Protein AF-Q62801-F1 (afdb_monomer_lite)

InterPro domains:
  IPR000897 Signal recognition particle, SRP54 subunit, GTPase domain [PF00448] (1-69)
  IPR022941 Signal recognition particle, SRP54 subunit [PTHR11564] (1-70)
  IPR027417 P-loop containing nucleoside triphosphate hydrolase [G3DSA:3.40.50.300] (1-69)
  IPR027417 P-loop containing nucleoside triphosphate hydrolase [SSF52540] (1-68)

Sequence (70 aa):
MFVGLQGSGKTTTCSKLAYFYQRKGWKTCLICADTFRAGAFDQLKQNATKARIPFYGSYTEMDPVIIASE

Structure (mmCIF, N/CA/C/O backbone):
data_AF-Q62801-F1
#
_entry.id   AF-Q62801-F1
#
loop_
_atom_site.group_PDB
_atom_site.id
_atom_site.type_symbol
_atom_site.label_atom_id
_atom_site.label_alt_id
_atom_site.label_comp_id
_atom_site.label_asym_id
_atom_site.label_entity_id
_atom_site.label_seq_id
_atom_site.pdbx_PDB_ins_code
_atom_site.Cartn_x
_atom_site.Cartn_y
_atom_site.Cartn_z
_atom_site.occupancy
_atom_site.B_iso_or_equiv
_atom_site.auth_seq_id
_atom_site.auth_comp_id
_atom_site.auth_asym_id
_atom_site.auth_atom_id
_atom_site.pdbx_PDB_model_num
ATOM 1 N N . MET A 1 1 ? -3.378 9.301 -3.902 1.00 85.31 1 MET A N 1
ATOM 2 C CA . MET A 1 1 ? -2.075 8.979 -4.523 1.00 85.31 1 MET A CA 1
ATOM 3 C C . MET A 1 1 ? -0.958 9.551 -3.658 1.00 85.31 1 MET A C 1
ATOM 5 O O . MET A 1 1 ? -1.068 10.702 -3.257 1.00 85.31 1 MET A O 1
ATOM 9 N N . PHE A 1 2 ? 0.063 8.760 -3.317 1.00 92.75 2 PHE A N 1
ATOM 10 C CA . PHE A 1 2 ? 1.220 9.218 -2.534 1.00 92.75 2 PHE A CA 1
ATOM 11 C C . PHE A 1 2 ? 2.432 9.389 -3.448 1.00 92.75 2 PHE A C 1
ATOM 13 O O . PHE A 1 2 ? 2.813 8.453 -4.143 1.00 92.75 2 PHE A O 1
ATOM 20 N N . VAL A 1 3 ? 3.056 10.564 -3.407 1.00 93.81 3 VAL A N 1
ATOM 21 C CA . VAL A 1 3 ? 4.253 10.906 -4.189 1.00 93.81 3 VAL A CA 1
ATOM 22 C C .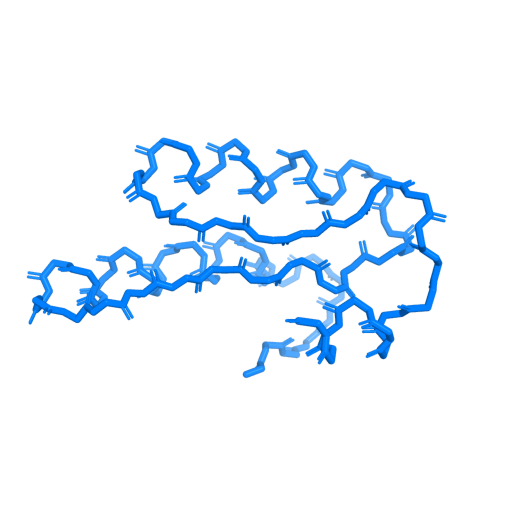 VAL A 1 3 ? 5.352 11.430 -3.268 1.00 93.81 3 VAL A C 1
ATOM 24 O O . VAL A 1 3 ? 5.094 11.794 -2.121 1.00 93.81 3 VAL A O 1
ATOM 27 N N . GLY A 1 4 ? 6.596 11.429 -3.742 1.00 92.94 4 GLY A N 1
ATOM 28 C CA . GLY A 1 4 ? 7.739 11.956 -2.995 1.00 92.94 4 GLY A CA 1
ATOM 29 C C . GLY A 1 4 ? 9.044 11.226 -3.291 1.00 92.94 4 GLY A C 1
ATOM 30 O O . GLY A 1 4 ? 9.054 10.178 -3.941 1.00 92.94 4 GLY A O 1
ATOM 31 N N . LEU A 1 5 ? 10.143 11.763 -2.765 1.00 92.56 5 LEU A N 1
ATOM 32 C CA . LEU A 1 5 ? 11.498 11.251 -2.983 1.00 92.56 5 LEU A CA 1
ATOM 33 C C . LEU A 1 5 ? 11.690 9.819 -2.450 1.00 92.56 5 LEU A C 1
ATOM 35 O O . LEU A 1 5 ? 10.947 9.340 -1.583 1.00 92.56 5 LEU A O 1
ATOM 39 N N . GLN A 1 6 ? 12.671 9.096 -2.991 1.00 88.31 6 GLN A N 1
ATOM 40 C CA . GLN A 1 6 ? 13.057 7.783 -2.470 1.00 88.31 6 GLN A CA 1
ATOM 41 C C . GLN A 1 6 ? 13.465 7.913 -0.994 1.00 88.31 6 GLN A C 1
ATOM 43 O O . GLN A 1 6 ? 14.146 8.857 -0.612 1.00 88.31 6 GLN A O 1
ATOM 48 N N . GLY A 1 7 ? 13.009 6.988 -0.148 1.00 88.81 7 GLY A N 1
ATOM 49 C CA . GLY A 1 7 ? 13.343 6.998 1.280 1.00 88.81 7 GLY A CA 1
ATOM 50 C C . GLY A 1 7 ? 12.505 7.937 2.158 1.00 88.81 7 GLY A C 1
ATOM 51 O O . GLY A 1 7 ? 12.595 7.836 3.374 1.00 88.81 7 GLY A O 1
ATOM 52 N N . SER A 1 8 ? 11.600 8.758 1.607 1.00 92.56 8 SER A N 1
ATOM 53 C CA . SER A 1 8 ? 10.740 9.662 2.402 1.00 92.56 8 SER A CA 1
ATOM 54 C C . SER A 1 8 ? 9.653 8.967 3.246 1.00 92.56 8 SER A C 1
ATOM 56 O O . SER A 1 8 ? 8.813 9.622 3.858 1.00 92.56 8 SER A O 1
ATOM 58 N N . GLY A 1 9 ? 9.628 7.630 3.273 1.00 92.88 9 GLY A N 1
ATOM 59 C CA . GLY A 1 9 ? 8.693 6.856 4.093 1.00 92.88 9 GLY A CA 1
ATOM 60 C C . GLY A 1 9 ? 7.290 6.665 3.505 1.00 92.88 9 GLY A C 1
ATOM 61 O O . GLY A 1 9 ? 6.381 6.298 4.246 1.00 92.88 9 GLY A O 1
ATOM 62 N N . LYS A 1 10 ? 7.098 6.862 2.191 1.00 94.88 10 LYS A N 1
ATOM 63 C CA . LYS A 1 10 ? 5.789 6.773 1.503 1.00 94.88 10 LYS A CA 1
ATOM 64 C C . LYS A 1 10 ? 4.974 5.528 1.878 1.00 94.88 10 LYS A C 1
ATOM 66 O O . LYS A 1 10 ? 3.878 5.664 2.407 1.00 94.88 10 LYS A O 1
ATOM 71 N N . THR A 1 11 ? 5.523 4.328 1.681 1.00 93.88 11 THR A N 1
ATOM 72 C CA . THR A 1 11 ? 4.838 3.040 1.927 1.00 93.88 11 THR A CA 1
ATOM 73 C C . THR A 1 11 ? 4.345 2.902 3.370 1.00 93.88 11 THR A C 1
ATOM 75 O O . THR A 1 11 ? 3.223 2.454 3.631 1.00 93.88 11 THR A O 1
ATOM 78 N N . THR A 1 12 ? 5.169 3.340 4.323 1.00 95.00 12 THR A N 1
ATOM 79 C CA . THR A 1 12 ? 4.837 3.334 5.751 1.00 95.00 12 THR A CA 1
ATOM 80 C C . THR A 1 12 ? 3.725 4.333 6.053 1.00 95.00 12 THR A C 1
ATOM 82 O O . THR A 1 12 ? 2.778 4.008 6.772 1.00 95.00 12 THR A O 1
ATOM 85 N N . THR A 1 13 ? 3.804 5.539 5.489 1.00 96.19 13 THR A N 1
ATOM 86 C CA . THR A 1 13 ? 2.794 6.583 5.692 1.00 96.19 13 THR A CA 1
ATOM 87 C C . THR A 1 13 ? 1.454 6.208 5.061 1.00 96.19 13 THR A C 1
ATOM 89 O O . THR A 1 13 ? 0.431 6.415 5.707 1.00 96.19 13 THR A O 1
ATOM 92 N N . CYS A 1 14 ? 1.435 5.566 3.886 1.00 95.88 14 CYS A N 1
ATOM 93 C CA . CYS A 1 14 ? 0.208 5.030 3.283 1.00 95.88 14 CYS A CA 1
ATOM 94 C C . CYS A 1 14 ? -0.519 4.084 4.245 1.00 95.88 14 CYS A C 1
ATOM 96 O O . CYS A 1 14 ? -1.710 4.248 4.503 1.00 95.88 14 CYS A O 1
ATOM 98 N N . SER A 1 15 ? 0.215 3.137 4.836 1.00 95.75 15 SER A N 1
ATOM 99 C CA . SER A 1 15 ? -0.352 2.154 5.768 1.00 95.75 15 SER A CA 1
ATOM 100 C C . SER A 1 15 ? -0.892 2.818 7.040 1.00 95.75 15 SER A C 1
ATOM 102 O O . SER A 1 15 ? -1.993 2.504 7.494 1.00 95.75 15 SER A O 1
ATOM 104 N N . LYS A 1 16 ? -0.152 3.793 7.591 1.00 96.62 16 LYS A N 1
ATOM 105 C CA . LYS A 1 16 ? -0.591 4.587 8.752 1.00 96.62 16 LYS A CA 1
ATOM 106 C C . LYS A 1 16 ? -1.863 5.380 8.455 1.00 96.62 16 LYS A C 1
ATOM 108 O O . LYS A 1 16 ? -2.766 5.407 9.289 1.00 96.62 16 LYS A O 1
ATOM 113 N N . LEU A 1 17 ? -1.942 6.005 7.282 1.00 96.94 17 LEU A N 1
ATOM 114 C CA . LEU A 1 17 ? -3.097 6.801 6.879 1.00 96.94 17 LEU A CA 1
ATOM 115 C C . LEU A 1 17 ? -4.335 5.922 6.674 1.00 96.94 17 LEU A C 1
ATOM 117 O O . LEU A 1 17 ? -5.410 6.243 7.179 1.00 96.94 17 LEU A O 1
ATOM 121 N N . ALA A 1 18 ? -4.180 4.789 5.990 1.00 96.81 18 ALA A N 1
ATOM 122 C CA . ALA A 1 18 ? -5.272 3.850 5.773 1.00 96.81 18 ALA A CA 1
ATOM 123 C C . ALA A 1 18 ? -5.807 3.288 7.101 1.00 96.81 18 ALA A C 1
ATOM 125 O O . ALA A 1 18 ? -7.021 3.218 7.287 1.00 96.81 18 ALA A O 1
ATOM 126 N N . TYR A 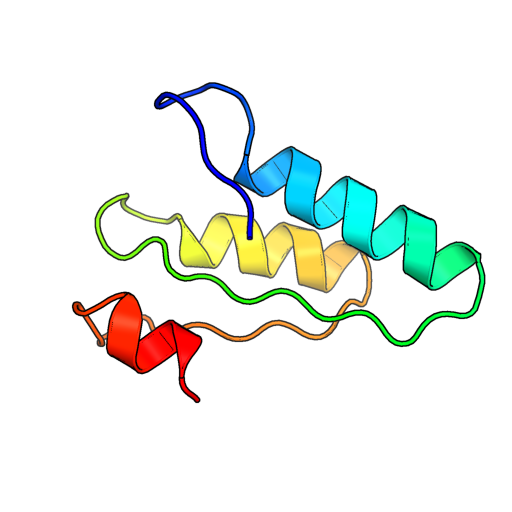1 19 ? -4.930 2.985 8.063 1.00 96.94 19 TYR A N 1
ATOM 127 C CA . TYR A 1 19 ? -5.342 2.556 9.402 1.00 96.94 19 TYR A CA 1
ATOM 128 C C . TYR A 1 19 ? -6.045 3.673 10.187 1.00 96.94 19 TYR A C 1
ATOM 130 O O . TYR A 1 19 ? -7.050 3.440 10.860 1.00 96.94 19 TYR A O 1
ATOM 138 N N . PHE A 1 20 ? -5.553 4.909 10.086 1.00 97.50 20 PHE A N 1
ATOM 139 C CA . PHE A 1 20 ? -6.176 6.065 10.729 1.00 97.50 20 PHE A CA 1
ATOM 140 C C . PHE A 1 20 ? -7.624 6.273 10.266 1.00 97.50 20 PHE A C 1
ATOM 142 O O . PHE A 1 20 ? -8.511 6.454 11.100 1.00 97.50 20 PHE A O 1
ATOM 149 N N . TYR A 1 21 ? -7.883 6.200 8.959 1.00 97.50 21 TYR A N 1
ATOM 150 C CA . TYR A 1 21 ? -9.241 6.317 8.424 1.00 97.50 21 TYR A CA 1
ATOM 151 C C . TYR A 1 21 ? -10.098 5.082 8.710 1.00 97.50 21 TYR A C 1
ATOM 153 O O . TYR A 1 21 ? -11.274 5.234 9.038 1.00 97.50 21 TYR A O 1
ATOM 161 N N . GLN A 1 22 ? -9.520 3.879 8.693 1.00 95.88 22 GLN A N 1
ATOM 162 C CA . GLN A 1 22 ? -10.226 2.658 9.089 1.00 95.88 22 GLN A CA 1
ATOM 163 C C . GLN A 1 22 ? -10.776 2.764 10.516 1.00 95.88 22 GLN A C 1
ATOM 165 O O . GLN A 1 22 ? -11.942 2.463 10.762 1.00 95.88 22 GLN A O 1
ATOM 170 N N . ARG A 1 23 ? -9.976 3.286 11.457 1.00 95.62 23 ARG A N 1
ATOM 171 C CA . ARG A 1 23 ? -10.415 3.542 12.841 1.00 95.62 23 ARG A CA 1
ATOM 172 C C . ARG A 1 23 ? -11.534 4.574 12.954 1.00 95.62 23 ARG A C 1
ATOM 174 O O . ARG A 1 23 ? -12.259 4.565 13.941 1.00 95.62 23 ARG A O 1
ATOM 181 N N . LYS A 1 24 ? -11.675 5.455 11.964 1.00 96.88 24 LYS A N 1
ATOM 182 C CA . LYS A 1 24 ? -12.773 6.425 11.865 1.00 96.88 24 LYS A CA 1
ATOM 183 C C . LYS A 1 24 ? -14.024 5.850 11.183 1.00 96.88 24 LYS A C 1
ATOM 185 O O . LYS A 1 24 ? -14.943 6.610 10.903 1.00 96.88 24 LYS A O 1
ATOM 190 N N . GLY A 1 25 ? -14.060 4.545 10.899 1.00 95.94 25 GLY A N 1
ATOM 191 C CA . GLY A 1 25 ? -15.204 3.859 10.291 1.00 95.94 25 GLY A CA 1
ATOM 192 C C . GLY A 1 25 ? -15.210 3.849 8.761 1.00 95.94 25 GLY A C 1
ATOM 193 O O . GLY A 1 25 ? -16.199 3.437 8.160 1.00 95.94 25 GLY A O 1
ATOM 194 N N . TRP A 1 26 ? -14.126 4.281 8.111 1.00 97.25 26 TRP A N 1
ATOM 195 C CA . 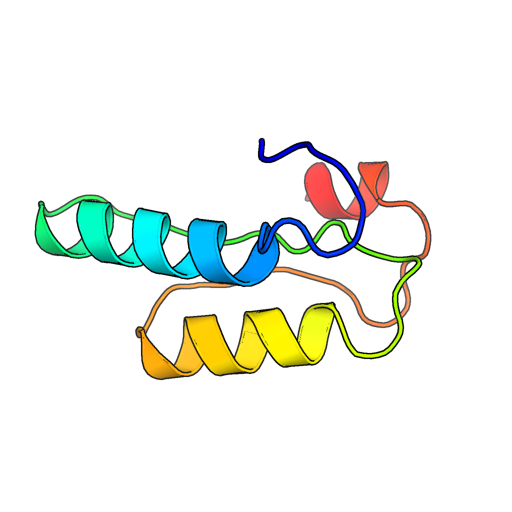TRP A 1 26 ? -14.034 4.274 6.651 1.00 97.25 26 TRP A CA 1
ATOM 196 C C . TRP A 1 26 ? -13.618 2.898 6.133 1.00 97.25 26 TRP A C 1
ATOM 198 O O . TRP A 1 26 ? -12.772 2.224 6.722 1.00 97.25 26 TRP A O 1
ATOM 208 N N . LYS A 1 27 ? -14.159 2.503 4.978 1.00 95.75 27 LYS A N 1
ATOM 209 C CA . LYS A 1 27 ? -13.654 1.349 4.228 1.00 95.75 27 LYS A CA 1
ATOM 210 C C . LYS A 1 27 ? -12.404 1.770 3.463 1.00 95.75 27 LYS A C 1
ATOM 212 O O . LYS A 1 27 ? -12.500 2.456 2.451 1.00 95.75 27 LYS A O 1
ATOM 217 N N . THR A 1 28 ? -11.237 1.394 3.972 1.00 96.81 28 THR A N 1
ATOM 218 C CA . THR A 1 28 ? -9.945 1.725 3.364 1.00 96.81 28 THR A CA 1
ATOM 219 C C . THR A 1 28 ? -9.348 0.527 2.638 1.00 96.81 28 THR A C 1
ATOM 221 O O . THR A 1 28 ?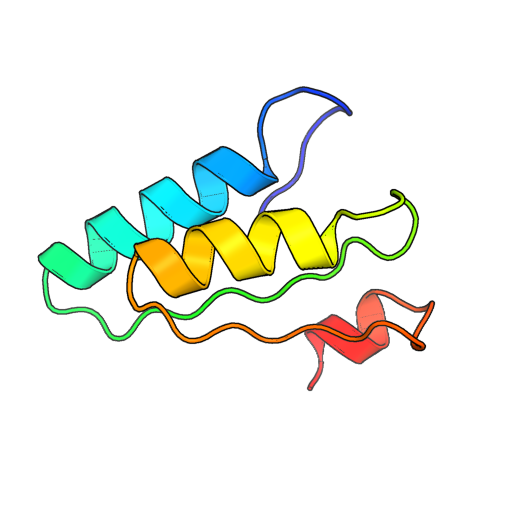 -9.618 -0.621 2.980 1.00 96.81 28 THR A O 1
ATOM 224 N N . CYS A 1 29 ? -8.528 0.804 1.629 1.00 95.75 29 CYS A N 1
ATOM 225 C CA . CYS A 1 29 ? -7.713 -0.176 0.920 1.00 95.75 29 CYS A CA 1
ATOM 226 C C . CYS A 1 29 ? -6.360 0.451 0.553 1.00 95.75 29 CYS A C 1
ATOM 228 O O . CYS A 1 29 ? -6.191 1.674 0.612 1.00 95.75 29 CYS A O 1
ATOM 230 N N . LEU A 1 30 ? -5.382 -0.387 0.216 1.00 96.19 30 LEU A N 1
ATOM 231 C CA . LEU A 1 30 ? -4.044 0.026 -0.202 1.00 96.19 30 LEU A CA 1
ATOM 232 C C . LEU A 1 30 ? -3.698 -0.601 -1.551 1.00 96.19 30 LEU A C 1
ATOM 234 O O . LEU A 1 30 ? -3.829 -1.804 -1.716 1.00 96.19 30 LEU A O 1
ATOM 238 N N . ILE A 1 31 ? -3.197 0.195 -2.488 1.00 95.75 31 ILE A N 1
ATOM 239 C CA . ILE A 1 31 ? -2.752 -0.283 -3.803 1.00 95.75 31 ILE A CA 1
ATOM 240 C C . ILE A 1 31 ? -1.245 -0.052 -3.906 1.00 95.75 31 ILE A C 1
ATOM 242 O O . ILE A 1 31 ? -0.761 1.049 -3.623 1.00 95.75 31 ILE A O 1
ATOM 246 N N . CYS A 1 32 ? -0.493 -1.089 -4.267 1.00 94.12 32 CYS A N 1
ATOM 247 C CA . CYS A 1 32 ? 0.948 -1.016 -4.463 1.00 94.12 32 CYS A CA 1
ATOM 248 C C . CYS A 1 32 ? 1.288 -0.841 -5.946 1.00 94.12 32 CYS A C 1
ATOM 250 O O . CYS A 1 32 ? 1.410 -1.819 -6.668 1.00 94.12 32 CYS A O 1
ATOM 252 N N . ALA A 1 33 ? 1.493 0.405 -6.370 1.00 93.88 33 ALA A N 1
ATOM 253 C CA . ALA A 1 33 ? 1.964 0.751 -7.715 1.00 93.88 33 ALA A CA 1
ATOM 254 C C . ALA A 1 33 ? 3.486 1.037 -7.752 1.00 93.88 33 ALA A C 1
ATOM 256 O O . ALA A 1 33 ? 3.947 1.896 -8.497 1.00 93.88 33 ALA A O 1
ATOM 257 N N . ASP A 1 34 ? 4.270 0.386 -6.883 1.00 90.62 34 ASP A N 1
ATOM 258 C CA . ASP A 1 34 ? 5.740 0.497 -6.839 1.00 90.62 34 ASP A CA 1
ATOM 259 C C . ASP A 1 34 ? 6.346 -0.772 -7.454 1.00 90.62 34 ASP A C 1
ATOM 261 O O . ASP A 1 34 ? 6.568 -1.757 -6.751 1.00 90.62 34 ASP A O 1
ATOM 265 N N . THR A 1 35 ? 6.551 -0.753 -8.774 1.00 88.62 35 THR A N 1
ATOM 266 C CA . THR A 1 35 ? 7.054 -1.895 -9.563 1.00 88.62 35 THR A CA 1
ATOM 267 C C . THR A 1 35 ? 8.579 -1.939 -9.670 1.00 88.62 35 THR A C 1
ATOM 269 O O . THR A 1 35 ? 9.149 -2.967 -10.022 1.00 88.62 35 THR A O 1
ATOM 272 N N . PHE A 1 36 ? 9.267 -0.843 -9.332 1.00 87.12 36 PHE A N 1
ATOM 273 C CA . PHE A 1 36 ? 10.719 -0.722 -9.499 1.00 87.12 36 PHE A CA 1
ATOM 274 C C . PHE A 1 36 ? 11.515 -1.184 -8.278 1.00 87.12 36 PHE A C 1
ATOM 276 O O . PHE A 1 36 ? 12.627 -1.699 -8.408 1.00 87.12 36 PHE A O 1
ATOM 283 N N . ARG A 1 37 ? 10.999 -0.961 -7.066 1.00 87.69 37 ARG A N 1
ATOM 284 C CA . ARG A 1 37 ? 11.744 -1.260 -5.842 1.00 87.69 37 ARG A CA 1
ATOM 285 C C . ARG A 1 37 ? 11.532 -2.713 -5.414 1.00 87.69 37 ARG A C 1
ATOM 287 O O . ARG A 1 37 ? 10.424 -3.117 -5.068 1.00 87.69 37 ARG A O 1
ATOM 294 N N . ALA A 1 38 ? 12.623 -3.475 -5.330 1.00 86.56 38 ALA A N 1
ATOM 295 C CA . ALA A 1 38 ? 12.594 -4.855 -4.847 1.00 86.56 38 ALA A CA 1
ATOM 296 C C . ALA A 1 38 ? 11.944 -4.959 -3.452 1.00 86.56 38 ALA A C 1
ATOM 298 O O . ALA A 1 38 ? 12.277 -4.205 -2.532 1.00 86.56 38 ALA A O 1
ATOM 299 N N . GLY A 1 39 ? 10.989 -5.882 -3.304 1.00 88.94 39 GLY A N 1
ATOM 300 C CA . GLY A 1 39 ? 10.258 -6.108 -2.052 1.00 88.94 39 GLY A CA 1
ATOM 301 C C . GLY A 1 39 ? 9.297 -4.981 -1.655 1.00 88.94 39 GLY A C 1
ATOM 302 O O . GLY A 1 39 ? 8.831 -4.948 -0.513 1.00 88.94 39 GLY A O 1
ATOM 303 N N . ALA A 1 40 ? 8.984 -4.037 -2.552 1.00 91.12 40 ALA A N 1
ATOM 304 C CA . ALA A 1 40 ? 8.031 -2.974 -2.251 1.00 9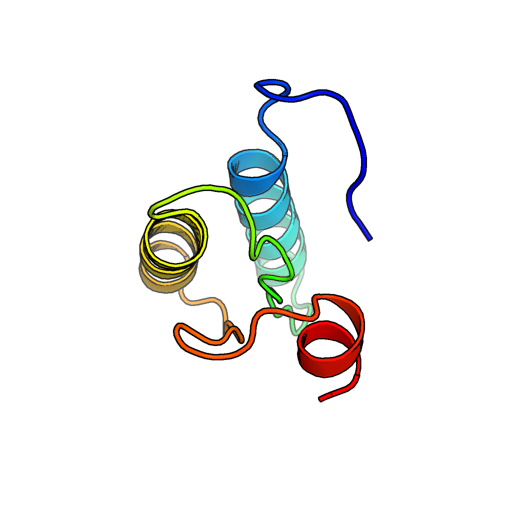1.12 40 ALA A CA 1
ATOM 305 C C . ALA A 1 40 ? 6.633 -3.509 -1.945 1.00 91.12 40 ALA A C 1
ATOM 307 O O . ALA A 1 40 ? 6.016 -3.085 -0.959 1.00 91.12 40 ALA A O 1
ATOM 308 N N . PHE A 1 41 ? 6.178 -4.472 -2.748 1.00 93.06 41 PHE A N 1
ATOM 309 C CA . PHE A 1 41 ? 4.893 -5.115 -2.537 1.00 93.06 41 PHE A CA 1
ATOM 310 C C . PHE A 1 41 ? 4.870 -5.932 -1.246 1.00 93.06 41 PHE A C 1
ATOM 312 O O . PHE A 1 41 ? 3.943 -5.773 -0.456 1.00 93.06 41 PHE A O 1
ATOM 319 N N . ASP A 1 42 ? 5.919 -6.705 -0.949 1.00 94.19 42 ASP A N 1
ATOM 320 C CA . ASP A 1 42 ? 6.006 -7.466 0.305 1.00 94.19 42 ASP A CA 1
ATOM 321 C C . ASP A 1 42 ? 5.975 -6.562 1.539 1.00 94.19 42 ASP A C 1
ATOM 323 O O . ASP A 1 42 ? 5.285 -6.863 2.515 1.00 94.19 42 ASP A O 1
ATOM 327 N N . GLN A 1 43 ? 6.654 -5.413 1.489 1.00 94.38 43 GLN A N 1
ATOM 328 C CA . GLN A 1 43 ? 6.6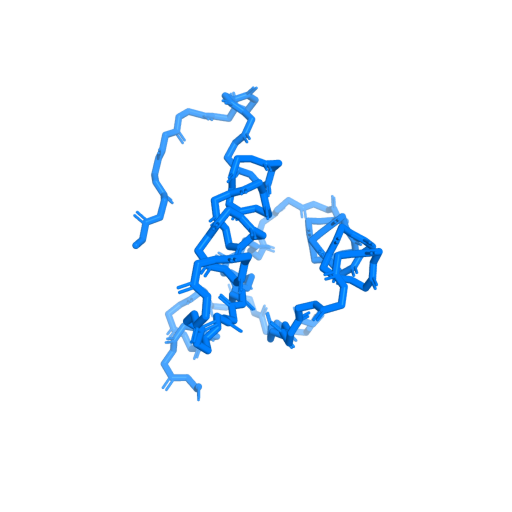04 -4.430 2.568 1.00 94.38 43 GLN A CA 1
ATOM 329 C C . GLN A 1 43 ? 5.183 -3.891 2.781 1.00 94.38 43 GLN A C 1
ATOM 331 O O . GLN A 1 43 ? 4.720 -3.786 3.921 1.00 94.38 43 GLN A O 1
ATOM 336 N N . LEU A 1 44 ? 4.482 -3.531 1.700 1.00 95.25 44 LEU A N 1
ATOM 337 C CA . LEU A 1 44 ? 3.107 -3.040 1.788 1.00 95.25 44 LEU A CA 1
ATOM 338 C C . LEU A 1 44 ? 2.162 -4.141 2.283 1.00 95.25 44 LEU A C 1
ATOM 340 O O . LEU A 1 44 ? 1.369 -3.894 3.190 1.00 95.25 44 LEU A O 1
ATOM 344 N N . LYS A 1 45 ? 2.301 -5.361 1.761 1.00 95.56 45 LYS A N 1
ATOM 345 C CA . LYS A 1 45 ? 1.543 -6.555 2.145 1.00 95.56 45 LYS A CA 1
ATOM 346 C C . LYS A 1 45 ? 1.676 -6.866 3.630 1.00 95.56 45 LYS A C 1
ATOM 348 O O . LYS A 1 45 ? 0.662 -7.062 4.297 1.00 95.56 45 LYS A O 1
ATOM 353 N N . GLN A 1 46 ? 2.890 -6.863 4.180 1.00 96.38 46 GLN A N 1
ATOM 354 C CA . GLN A 1 46 ? 3.114 -7.103 5.610 1.00 96.38 46 GLN A CA 1
ATOM 355 C C . GLN A 1 46 ? 2.441 -6.030 6.477 1.00 96.38 46 GLN A C 1
ATOM 357 O O . GLN A 1 46 ? 1.744 -6.355 7.442 1.00 96.38 46 GLN A O 1
ATOM 362 N N . ASN A 1 47 ? 2.587 -4.755 6.106 1.00 95.62 47 ASN A N 1
ATOM 363 C CA . ASN A 1 47 ? 1.972 -3.646 6.835 1.00 95.62 47 ASN A CA 1
ATOM 364 C C . ASN A 1 47 ? 0.438 -3.697 6.784 1.00 95.62 47 ASN A C 1
ATOM 366 O O . ASN A 1 47 ? -0.219 -3.550 7.815 1.00 95.62 47 ASN A O 1
ATOM 370 N N . ALA A 1 48 ? -0.127 -3.929 5.600 1.00 95.75 48 ALA A N 1
ATOM 371 C CA . ALA A 1 48 ? -1.565 -4.016 5.380 1.00 95.75 48 ALA A CA 1
ATOM 372 C C . ALA A 1 48 ? -2.178 -5.225 6.101 1.00 95.75 48 ALA A C 1
ATOM 374 O O . ALA A 1 48 ? -3.193 -5.084 6.782 1.00 95.75 48 ALA A O 1
ATOM 375 N N . THR A 1 49 ? -1.513 -6.385 6.048 1.00 96.06 49 THR A N 1
ATOM 376 C CA . THR A 1 49 ? -1.932 -7.604 6.761 1.00 96.06 49 THR A CA 1
ATOM 377 C C . THR A 1 49 ? -1.961 -7.369 8.270 1.00 96.06 49 THR A C 1
ATOM 379 O O . THR A 1 49 ? -2.951 -7.684 8.928 1.00 96.06 49 THR A O 1
ATOM 382 N N . LYS A 1 50 ? -0.918 -6.733 8.823 1.00 95.12 50 LYS A N 1
ATOM 383 C CA . LYS A 1 50 ? -0.858 -6.372 10.247 1.00 95.12 50 LYS A CA 1
ATOM 384 C C . LYS A 1 50 ? -1.978 -5.408 10.649 1.00 95.12 50 LYS A C 1
ATOM 386 O O . LYS A 1 50 ? -2.541 -5.547 11.731 1.00 95.12 50 LYS A O 1
ATOM 391 N N . ALA A 1 51 ? -2.301 -4.447 9.788 1.00 94.00 51 ALA A N 1
ATOM 392 C CA . ALA A 1 51 ? -3.358 -3.466 10.020 1.00 94.00 51 ALA A CA 1
ATOM 393 C C . ALA A 1 51 ? -4.772 -3.977 9.677 1.00 94.00 51 ALA A C 1
ATOM 395 O O . ALA A 1 51 ? -5.739 -3.268 9.935 1.00 94.00 51 ALA A O 1
ATOM 396 N N . ARG A 1 52 ? -4.908 -5.197 9.130 1.00 95.00 52 ARG A N 1
ATOM 397 C CA . ARG A 1 52 ? -6.166 -5.761 8.605 1.00 95.00 52 ARG A CA 1
ATOM 398 C C . ARG A 1 52 ? -6.833 -4.848 7.569 1.00 95.00 52 ARG A C 1
ATOM 400 O O . ARG A 1 52 ? -8.035 -4.590 7.635 1.00 95.00 52 ARG A O 1
ATOM 407 N N . ILE A 1 53 ? -6.037 -4.346 6.630 1.00 95.75 53 ILE A N 1
ATOM 408 C CA . ILE A 1 53 ? -6.485 -3.487 5.531 1.00 95.75 53 ILE A CA 1
ATOM 409 C C . ILE A 1 53 ? -6.380 -4.290 4.229 1.00 95.75 53 ILE A C 1
ATOM 411 O O . ILE A 1 53 ? -5.323 -4.874 3.980 1.00 95.75 53 ILE A O 1
ATOM 415 N N . PRO A 1 54 ? -7.433 -4.329 3.395 1.00 96.31 54 PRO A N 1
ATOM 416 C CA . PRO A 1 54 ? -7.360 -4.896 2.053 1.00 96.31 54 PRO A CA 1
ATOM 417 C C . PRO A 1 54 ? -6.241 -4.249 1.237 1.00 96.31 54 PRO A C 1
ATOM 419 O O . PRO A 1 54 ? -6.090 -3.024 1.245 1.00 96.31 54 PRO A O 1
ATOM 422 N N . PHE A 1 55 ? -5.468 -5.059 0.522 1.00 95.31 55 PHE A N 1
ATOM 423 C CA . PHE A 1 55 ? -4.387 -4.571 -0.322 1.00 95.31 55 PHE A CA 1
ATOM 424 C C . PHE A 1 55 ? -4.423 -5.209 -1.709 1.00 95.31 55 PHE A C 1
ATOM 426 O O . PHE A 1 55 ? -4.807 -6.368 -1.848 1.00 95.31 55 PHE A O 1
ATOM 433 N N . TYR A 1 56 ? -3.987 -4.445 -2.707 1.00 94.81 56 TYR A N 1
ATOM 434 C CA . TYR A 1 56 ? -3.798 -4.877 -4.086 1.00 94.81 56 TYR A CA 1
ATOM 435 C C . TYR A 1 56 ? -2.367 -4.597 -4.547 1.00 94.81 56 TYR A C 1
ATOM 437 O O . TYR A 1 56 ? -1.717 -3.654 -4.082 1.00 94.81 56 TYR A O 1
ATOM 445 N N . GLY A 1 57 ? -1.874 -5.431 -5.451 1.00 90.75 57 GLY A N 1
ATOM 446 C CA . GLY A 1 57 ? -0.580 -5.283 -6.094 1.00 90.75 57 GLY A CA 1
ATOM 447 C C . GLY A 1 57 ? -0.191 -6.560 -6.824 1.00 90.75 57 GLY A C 1
ATOM 448 O O . GLY A 1 57 ? -0.727 -7.637 -6.551 1.00 90.75 57 GLY A O 1
ATOM 449 N N . SER A 1 58 ? 0.757 -6.422 -7.741 1.00 89.25 58 SER A N 1
ATOM 450 C CA . SER A 1 58 ? 1.243 -7.511 -8.579 1.00 89.25 58 SER A CA 1
ATOM 451 C C . SER A 1 58 ? 2.735 -7.734 -8.352 1.00 89.25 58 SER A C 1
ATOM 453 O O . SER A 1 58 ? 3.487 -6.788 -8.124 1.00 89.25 58 SER A O 1
ATOM 455 N N . TYR A 1 59 ? 3.158 -8.999 -8.400 1.00 85.31 59 TYR A N 1
ATOM 456 C CA . TYR A 1 59 ? 4.577 -9.374 -8.407 1.00 85.31 59 TYR A CA 1
ATOM 457 C C . TYR A 1 59 ? 5.154 -9.442 -9.827 1.00 85.31 59 TYR A C 1
ATOM 459 O O . TYR A 1 59 ? 6.371 -9.473 -9.984 1.00 85.31 59 TYR A O 1
ATOM 467 N N . THR A 1 60 ? 4.294 -9.529 -10.843 1.00 86.25 60 THR A N 1
ATOM 468 C CA . THR A 1 60 ? 4.684 -9.801 -12.234 1.00 86.25 60 THR A CA 1
ATOM 469 C C . THR A 1 60 ? 4.488 -8.601 -13.144 1.00 86.25 60 THR A C 1
ATOM 471 O O . THR A 1 60 ? 5.206 -8.472 -14.130 1.00 86.25 60 THR A O 1
ATOM 474 N N . GLU A 1 61 ? 3.518 -7.742 -12.831 1.00 88.31 61 GLU A N 1
ATOM 475 C CA . GLU A 1 61 ? 3.232 -6.560 -13.635 1.00 88.31 61 GLU A CA 1
ATOM 476 C C . GLU A 1 61 ? 4.290 -5.484 -13.378 1.00 88.31 61 GLU A C 1
ATOM 478 O O . GLU A 1 61 ? 4.595 -5.155 -12.229 1.00 88.31 61 GLU A O 1
ATOM 483 N N . MET A 1 62 ? 4.865 -4.953 -14.455 1.00 87.06 62 MET A N 1
ATOM 484 C CA . MET A 1 62 ? 5.912 -3.933 -14.378 1.00 87.06 62 MET A CA 1
ATOM 485 C C . MET A 1 62 ? 5.366 -2.529 -14.610 1.00 87.06 62 MET A C 1
ATOM 487 O O . MET A 1 62 ? 5.996 -1.561 -14.173 1.00 87.06 62 MET A O 1
ATOM 491 N N . ASP A 1 63 ? 4.205 -2.403 -15.256 1.00 89.88 63 ASP A N 1
ATOM 492 C CA . ASP A 1 63 ? 3.583 -1.108 -15.485 1.00 89.88 63 ASP A CA 1
ATOM 493 C C . ASP A 1 63 ? 2.755 -0.666 -14.259 1.00 89.88 63 ASP A C 1
ATOM 495 O O . ASP A 1 63 ? 1.711 -1.256 -13.956 1.00 89.88 63 ASP A O 1
ATOM 499 N N . PRO A 1 64 ? 3.169 0.398 -13.542 1.00 90.19 64 PRO A N 1
ATOM 500 C CA . PRO A 1 64 ? 2.411 0.904 -12.403 1.00 90.19 64 PRO A CA 1
ATOM 501 C C . PRO A 1 64 ? 1.037 1.467 -12.797 1.00 90.19 64 PRO A C 1
ATOM 503 O O . PRO A 1 64 ? 0.160 1.555 -11.937 1.00 90.19 64 PRO A O 1
ATOM 506 N N . VAL A 1 65 ? 0.832 1.856 -14.062 1.00 92.88 65 VAL A N 1
ATOM 507 C CA . VAL A 1 65 ? -0.454 2.367 -14.560 1.00 92.88 65 VAL A CA 1
ATOM 508 C C . VAL A 1 65 ? -1.484 1.245 -14.625 1.00 92.88 65 VAL A C 1
ATOM 510 O O . VAL A 1 65 ? -2.622 1.453 -14.207 1.00 92.88 65 VAL A O 1
ATOM 513 N N . ILE A 1 66 ? -1.080 0.054 -15.077 1.00 92.50 66 ILE A N 1
ATOM 514 C CA . ILE A 1 66 ? -1.951 -1.126 -15.145 1.00 92.50 66 ILE A CA 1
ATOM 515 C C . ILE A 1 66 ? -2.388 -1.525 -13.732 1.00 92.50 66 ILE A C 1
ATOM 517 O O . ILE A 1 66 ? -3.582 -1.583 -13.457 1.00 92.50 66 ILE A O 1
ATOM 521 N N . ILE A 1 67 ? -1.437 -1.657 -12.801 1.00 90.94 67 ILE A N 1
ATOM 522 C CA . ILE A 1 67 ? -1.724 -2.047 -11.407 1.00 90.94 67 ILE A CA 1
ATOM 523 C C . ILE A 1 67 ? -2.633 -1.038 -10.693 1.00 90.94 67 ILE A C 1
ATOM 525 O O . ILE A 1 67 ? -3.398 -1.408 -9.808 1.00 90.94 67 ILE A O 1
ATOM 529 N N . ALA A 1 68 ? -2.525 0.251 -11.021 1.00 91.06 68 ALA A N 1
ATOM 530 C CA . ALA A 1 68 ? -3.356 1.286 -10.414 1.00 91.06 68 ALA A CA 1
ATOM 531 C C . ALA A 1 68 ? -4.768 1.380 -11.017 1.00 91.06 68 ALA A C 1
ATOM 533 O O . ALA A 1 68 ? -5.619 2.042 -10.421 1.00 91.06 68 ALA A O 1
ATOM 534 N N . SER A 1 69 ? -4.984 0.794 -12.198 1.00 90.00 69 SER A N 1
ATOM 535 C CA . SER A 1 69 ? -6.250 0.865 -12.937 1.00 90.00 69 SER A CA 1
ATOM 536 C C . SER A 1 69 ? -7.173 -0.332 -12.684 1.00 90.00 69 SER A C 1
ATOM 538 O O . SER A 1 69 ? -8.364 -0.228 -12.974 1.00 90.00 69 SER A O 1
ATOM 540 N N . GLU A 1 70 ? -6.637 -1.438 -12.162 1.00 76.75 70 GLU A N 1
ATOM 541 C CA . GLU A 1 70 ? -7.397 -2.591 -11.646 1.00 76.75 70 GLU A CA 1
ATOM 542 C C . GLU A 1 70 ? -7.979 -2.335 -10.247 1.00 76.75 70 GLU A C 1
ATOM 544 O O . GLU A 1 70 ? -9.137 -2.759 -10.020 1.00 76.75 70 GLU A O 1
#

Secondary structure (DSSP, 8-state):
-----TTS-HHHHHHHHHHHHHHTT----EEE---SSTTHHHHHHHHHHHHT--EEE-SS---HHHHHH-

Foldseek 3Di:
DFDDDPPPCRLVVQLVVQLVVVVVVDQGEEFDLPLPDPCSVVSNVVSCVVSVHHYFDDPPDNGSVVSVVD

pLDDT: mean 92.97, std 3.88, range [76.75, 97.5]

Organism: Rattus norvegicus (NCBI:txid10116)

Radius of gyration: 11.75 Å; chains: 1; bounding box: 28×22×28 Å